Protein AF-A0A952WJ48-F1 (afdb_monomer_lite)

Foldseek 3Di:
DVQVVLLLLPLCVADVVVPGHSVNSVVLQQLCVLVVVLVVLVVLCPDPDPSNVVLVPDPCNVVVNVVSVVSCVVNQVQQADPVRDGHPHSDPDDSCVSCVSSVNNVVVVVCCVPPPPPDNDGSVCVVVDDPDPDPVVVVLVVVVVVLVVVVVCCVVVVPDDDPVVVVVSVVSVVCVVDPD

pLDDT: mean 85.59, std 11.85, range [45.38, 98.12]

Sequence (180 aa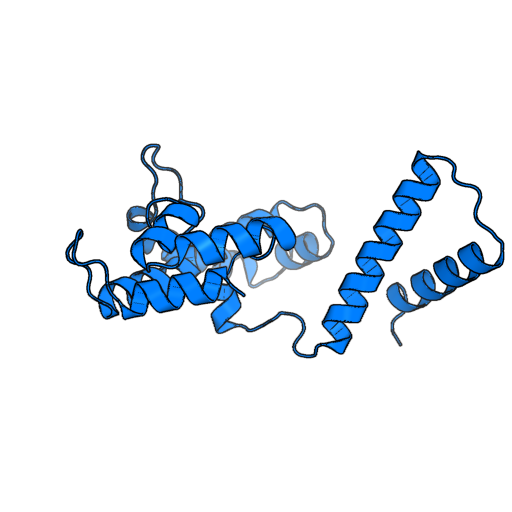):
MHDCALQAEYIRLGDSANGKTADDLADLYLEYEHVERYKRATTLVKQNSQWAKQLSNSRLRAPGEINNQTEFDRVKANYLDKNQRPRGQWYVGDGTTLARKVGREEEYFWFTSILHSSIHGGPFASRNGPPYPDAKNLLQVADALIRRLLVVVIKVDNLILSEQSTTMMNATVRDILNPN

Radius of gyration: 20.95 Å; chains: 1; bounding box: 47×57×36 Å

Secondary structure (DSSP, 8-state):
-HHHHHHHHHHHH-BGGGTB-HHHHHHHHHHHHHHHHHHHHHHHHHS-SHHHHHHHT-TTHHHHHHHHHHHHHHHGGGGB-TTSPBPSSSSSS-HHHHHHHTT-HHHHHHHHHHH-S-----HHHHHH--SSSSHHHHHHHHHHHHHHHHHHHHHHTT----HHHHHHHHHHHHHHHS--

Structure (mmCIF, N/CA/C/O backbone):
data_AF-A0A952WJ48-F1
#
_entry.id   AF-A0A952WJ48-F1
#
loop_
_atom_site.group_PDB
_atom_site.id
_atom_site.type_symbol
_atom_site.label_atom_id
_atom_site.label_alt_id
_atom_site.label_comp_id
_atom_site.label_asym_id
_atom_site.label_entity_id
_atom_site.label_seq_id
_atom_site.pdbx_PDB_ins_code
_atom_site.Cartn_x
_atom_site.Cartn_y
_atom_site.Cartn_z
_atom_site.occupancy
_atom_site.B_iso_or_equiv
_atom_site.auth_seq_id
_atom_site.auth_comp_id
_atom_site.auth_asym_id
_atom_site.auth_atom_id
_atom_site.pdbx_PDB_model_num
ATOM 1 N N . MET A 1 1 ? -0.208 6.652 8.404 1.00 59.56 1 MET A N 1
ATOM 2 C CA . MET A 1 1 ? -0.055 5.905 9.676 1.00 59.56 1 MET A CA 1
ATOM 3 C C . MET A 1 1 ? -1.395 5.439 10.231 1.00 59.56 1 MET A C 1
ATOM 5 O O . MET A 1 1 ? -1.490 4.263 10.538 1.00 59.56 1 MET A O 1
ATOM 9 N N . HIS A 1 2 ? -2.428 6.291 10.290 1.00 78.25 2 HIS A N 1
ATOM 10 C CA . HIS A 1 2 ? -3.760 5.893 10.775 1.00 78.25 2 HIS A CA 1
ATOM 11 C C . HIS A 1 2 ? -4.372 4.698 10.011 1.00 78.25 2 HIS A C 1
ATOM 13 O O . HIS A 1 2 ? -4.864 3.766 10.631 1.00 78.25 2 HIS A O 1
ATOM 19 N N . ASP A 1 3 ? -4.256 4.658 8.677 1.00 83.31 3 ASP A N 1
ATOM 20 C CA . ASP A 1 3 ? -4.734 3.526 7.861 1.00 83.31 3 ASP A CA 1
ATOM 21 C C . ASP A 1 3 ? -4.058 2.189 8.239 1.00 83.31 3 ASP A C 1
ATOM 23 O O . ASP A 1 3 ? -4.737 1.188 8.446 1.00 83.31 3 ASP A O 1
ATOM 27 N N . CYS A 1 4 ? -2.734 2.175 8.455 1.00 86.12 4 CYS A N 1
ATOM 28 C CA . CYS A 1 4 ? -2.033 0.979 8.942 1.00 86.12 4 CYS A CA 1
ATOM 29 C C . CYS A 1 4 ? -2.549 0.522 10.315 1.00 86.12 4 CYS A C 1
ATOM 31 O O . CYS A 1 4 ? -2.663 -0.677 10.553 1.00 86.12 4 CYS A O 1
ATOM 33 N N . ALA A 1 5 ? -2.838 1.469 11.216 1.00 87.19 5 ALA A N 1
ATOM 34 C CA . ALA A 1 5 ? -3.335 1.164 12.555 1.00 87.19 5 ALA A CA 1
ATOM 35 C C . ALA A 1 5 ? -4.733 0.531 12.501 1.00 87.19 5 ALA A C 1
ATOM 37 O O . ALA A 1 5 ? -4.950 -0.501 13.132 1.00 87.19 5 ALA A O 1
ATOM 38 N N . LEU A 1 6 ? -5.638 1.077 11.678 1.00 91.12 6 LEU A N 1
ATOM 39 C CA . LEU A 1 6 ? -6.963 0.491 11.449 1.00 91.12 6 LEU A CA 1
ATOM 40 C C . LEU A 1 6 ? -6.873 -0.921 10.867 1.00 91.12 6 LEU A C 1
ATOM 42 O O . LEU A 1 6 ? -7.586 -1.818 11.307 1.00 91.12 6 LEU A O 1
ATOM 46 N N . GLN A 1 7 ? -5.986 -1.132 9.893 1.00 93.06 7 GLN A N 1
ATOM 47 C CA . GLN A 1 7 ? -5.781 -2.449 9.292 1.00 93.06 7 GLN A CA 1
ATOM 48 C C . GLN A 1 7 ? -5.237 -3.456 10.311 1.00 93.06 7 GLN A C 1
ATOM 50 O O . GLN A 1 7 ? -5.737 -4.576 10.377 1.00 93.06 7 GLN A O 1
ATOM 55 N N . ALA A 1 8 ? -4.268 -3.060 11.140 1.00 93.00 8 ALA A N 1
ATOM 56 C CA . ALA A 1 8 ? -3.727 -3.913 12.196 1.00 93.00 8 ALA A CA 1
ATOM 57 C C . ALA A 1 8 ? -4.779 -4.247 13.266 1.00 93.00 8 ALA A C 1
ATOM 59 O O . ALA A 1 8 ? -4.878 -5.396 13.696 1.00 93.00 8 ALA A O 1
ATOM 60 N N . GLU A 1 9 ? -5.590 -3.268 13.675 1.00 95.12 9 GLU A N 1
ATOM 61 C CA . GLU A 1 9 ? -6.674 -3.488 14.634 1.00 95.12 9 GLU A CA 1
ATOM 62 C C . GLU A 1 9 ? -7.754 -4.409 14.055 1.00 95.12 9 GLU A C 1
ATOM 64 O O . GLU A 1 9 ? -8.219 -5.308 14.752 1.00 95.12 9 GLU A O 1
ATOM 69 N N . TYR A 1 10 ? -8.078 -4.263 12.769 1.00 95.94 10 TYR A N 1
ATOM 70 C CA . TYR A 1 10 ? -9.012 -5.146 12.077 1.00 95.94 10 TYR A CA 1
ATOM 71 C C . TYR A 1 10 ? -8.503 -6.587 11.983 1.00 95.94 10 TYR A C 1
ATOM 73 O O . TYR A 1 10 ? -9.245 -7.511 12.305 1.00 95.94 10 TYR A O 1
ATOM 81 N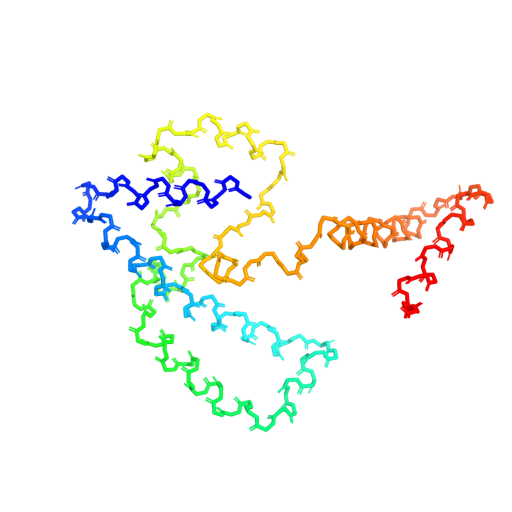 N . ILE A 1 11 ? -7.229 -6.785 11.620 1.00 96.06 11 ILE A N 1
ATOM 82 C CA . ILE A 1 11 ? -6.591 -8.111 11.638 1.00 96.06 11 ILE A CA 1
ATOM 83 C C . ILE A 1 11 ? -6.683 -8.706 13.044 1.00 96.06 11 ILE A C 1
ATOM 85 O O . ILE A 1 11 ? -7.164 -9.820 13.207 1.00 96.06 11 ILE A O 1
ATOM 89 N N . ARG A 1 12 ? -6.294 -7.947 14.075 1.00 97.44 12 ARG A N 1
ATOM 90 C CA . ARG A 1 12 ? -6.311 -8.412 15.470 1.00 97.44 12 ARG A CA 1
ATOM 91 C C . ARG A 1 12 ? -7.708 -8.820 15.945 1.00 97.44 12 ARG A C 1
ATOM 93 O O . ARG A 1 12 ? -7.828 -9.774 16.709 1.00 97.44 12 ARG A O 1
ATOM 100 N N . LEU A 1 13 ? -8.739 -8.068 15.562 1.00 96.56 13 LEU A N 1
ATOM 101 C CA . LEU A 1 13 ? -10.119 -8.319 15.983 1.00 96.56 13 LEU A CA 1
ATOM 102 C C . LEU A 1 13 ? -10.779 -9.476 15.221 1.00 96.56 13 LEU A C 1
ATOM 104 O O . LEU A 1 13 ? -11.722 -10.071 15.744 1.00 96.56 13 LEU A O 1
ATOM 108 N N . GLY A 1 14 ? -10.294 -9.811 14.024 1.00 95.25 14 GLY A N 1
ATOM 109 C CA . GLY A 1 14 ? -10.992 -10.732 13.133 1.00 95.25 14 GLY A CA 1
ATOM 110 C C . GLY A 1 14 ? -12.232 -10.093 12.495 1.00 95.25 14 GLY A C 1
ATOM 111 O O . GLY A 1 14 ? -12.575 -8.934 12.731 1.00 95.25 14 GLY A O 1
ATOM 112 N N . ASP A 1 15 ? -12.934 -10.869 11.674 1.00 95.06 15 ASP A N 1
ATOM 113 C CA . ASP A 1 15 ? -14.193 -10.467 11.043 1.00 95.06 15 ASP A CA 1
ATOM 114 C C . ASP A 1 15 ? -15.227 -11.577 11.218 1.00 95.06 15 ASP A C 1
ATOM 116 O O . ASP A 1 15 ? -15.556 -12.313 10.283 1.00 95.06 15 ASP A O 1
ATOM 120 N N . SER A 1 16 ? -15.740 -11.703 12.446 1.00 91.50 16 SER A N 1
ATOM 121 C CA . SER A 1 16 ? -16.716 -12.730 12.833 1.00 91.50 16 SER A CA 1
ATOM 122 C C . SER A 1 16 ? -17.961 -12.728 11.946 1.00 91.50 16 SER A C 1
ATOM 124 O O . SER A 1 16 ? -18.519 -13.788 11.679 1.00 91.50 16 SER A O 1
ATOM 126 N N . ALA A 1 17 ? -18.363 -11.561 11.429 1.00 90.81 17 ALA A N 1
ATOM 127 C CA . ALA A 1 17 ? -19.486 -11.435 10.500 1.00 90.81 17 ALA A CA 1
ATOM 128 C C . ALA A 1 17 ? -19.271 -12.215 9.188 1.00 90.81 17 ALA A C 1
ATOM 130 O O . ALA A 1 17 ? -20.238 -12.677 8.590 1.00 90.81 17 ALA A O 1
ATOM 131 N N . ASN A 1 18 ? -18.015 -12.391 8.766 1.00 91.81 18 ASN A N 1
ATOM 132 C CA . ASN A 1 18 ? -17.628 -13.171 7.588 1.00 91.81 18 ASN A CA 1
ATOM 133 C C . ASN A 1 18 ? -16.855 -14.453 7.953 1.00 91.81 18 ASN A C 1
ATOM 135 O O . ASN A 1 18 ? -16.250 -15.074 7.078 1.00 91.81 18 ASN A O 1
ATOM 139 N N . GLY A 1 19 ? -16.851 -14.842 9.234 1.00 94.75 19 GLY A N 1
ATOM 140 C CA . GLY A 1 19 ? -16.174 -16.044 9.722 1.00 94.75 19 GLY A CA 1
ATOM 141 C C . GLY A 1 19 ? -14.655 -16.043 9.528 1.00 94.75 19 GLY A C 1
ATOM 142 O O . GLY A 1 19 ? -14.076 -17.114 9.380 1.00 94.75 19 GLY A O 1
ATOM 143 N N . LYS A 1 20 ? -14.009 -14.869 9.481 1.00 96.44 20 LYS A N 1
ATOM 144 C CA . LYS A 1 20 ? -12.549 -14.761 9.332 1.00 96.44 20 LYS A CA 1
ATOM 145 C C . LYS A 1 20 ? -11.883 -14.550 10.683 1.00 96.44 20 LYS A C 1
ATOM 147 O O . LYS A 1 20 ? -12.231 -13.619 11.412 1.00 96.44 20 LYS A O 1
ATOM 152 N N . THR A 1 21 ? -10.919 -15.404 10.997 1.00 97.50 21 THR A N 1
ATOM 153 C CA . THR A 1 21 ? -10.057 -15.270 12.175 1.00 97.50 21 THR A CA 1
ATOM 154 C C . THR A 1 21 ? -8.986 -14.199 11.961 1.00 97.50 21 THR A C 1
ATOM 156 O O . THR A 1 21 ? -8.826 -13.673 10.857 1.00 97.50 21 THR A O 1
ATOM 159 N N . ALA A 1 22 ? -8.239 -13.869 13.016 1.00 95.88 22 ALA A N 1
ATOM 160 C CA . ALA A 1 22 ? -7.099 -12.966 12.900 1.00 95.88 22 ALA A CA 1
ATOM 161 C C . ALA A 1 22 ? -6.023 -13.511 11.948 1.00 95.88 22 ALA A C 1
ATOM 163 O O . ALA A 1 22 ? -5.499 -12.755 11.132 1.00 95.88 22 ALA A O 1
ATOM 164 N N . ASP A 1 23 ? -5.759 -14.818 11.997 1.00 97.12 23 ASP A N 1
ATOM 165 C CA . ASP A 1 23 ? -4.779 -15.476 11.129 1.00 97.12 23 ASP A CA 1
ATOM 166 C C . ASP A 1 23 ? -5.227 -15.435 9.662 1.00 97.12 23 ASP A C 1
ATOM 168 O O . ASP A 1 23 ? -4.452 -15.033 8.797 1.00 97.12 23 ASP A O 1
ATOM 172 N N . ASP A 1 24 ? -6.511 -15.704 9.380 1.00 96.75 24 ASP A N 1
ATOM 173 C CA . ASP A 1 24 ? -7.051 -15.590 8.015 1.00 96.75 24 ASP A CA 1
ATOM 174 C C . ASP A 1 24 ? -6.884 -14.173 7.442 1.00 96.75 24 ASP A C 1
ATOM 176 O O . ASP A 1 24 ? -6.603 -13.990 6.254 1.00 96.75 24 ASP A O 1
ATOM 180 N N . LEU A 1 25 ? -7.115 -13.146 8.269 1.00 95.88 25 LEU A N 1
ATOM 181 C CA . LEU A 1 25 ? -6.963 -11.753 7.851 1.00 95.88 25 LEU A CA 1
ATOM 182 C C . LEU A 1 25 ? -5.489 -11.367 7.696 1.00 95.88 25 LEU A C 1
ATOM 184 O O . LEU A 1 25 ? -5.168 -10.605 6.783 1.00 95.88 25 LEU A O 1
ATOM 188 N N . ALA A 1 26 ? -4.604 -11.884 8.548 1.00 95.06 26 ALA A N 1
ATOM 189 C CA . ALA A 1 26 ? -3.166 -11.685 8.428 1.00 95.06 26 ALA A CA 1
ATOM 190 C C . ALA A 1 26 ? -2.630 -12.303 7.128 1.00 95.06 26 ALA A C 1
ATOM 192 O O . ALA A 1 26 ? -1.894 -11.637 6.399 1.00 95.06 26 ALA A O 1
ATOM 193 N N . ASP A 1 27 ? -3.070 -13.511 6.777 1.00 95.81 27 ASP A N 1
ATOM 194 C CA . ASP A 1 27 ? -2.706 -14.159 5.515 1.00 95.81 27 ASP A CA 1
ATOM 195 C C . ASP A 1 27 ? -3.218 -13.361 4.313 1.00 95.81 27 ASP A C 1
ATOM 197 O O . ASP A 1 27 ? -2.449 -13.046 3.403 1.00 95.81 27 ASP A O 1
ATOM 201 N N . LEU A 1 28 ? -4.482 -12.918 4.340 1.00 95.38 28 LEU A N 1
ATOM 202 C CA . LEU A 1 28 ? -5.029 -12.041 3.297 1.00 95.38 28 LEU A CA 1
ATOM 203 C C . LEU A 1 28 ? -4.266 -10.717 3.178 1.00 95.38 28 LEU A C 1
ATOM 205 O O . LEU A 1 28 ? -4.128 -10.190 2.070 1.00 95.38 28 LEU A O 1
ATOM 209 N N . TYR A 1 29 ? -3.796 -10.159 4.291 1.00 95.44 29 TYR A N 1
ATOM 210 C CA . TYR A 1 29 ? -2.979 -8.953 4.292 1.00 95.44 29 TYR A CA 1
ATOM 211 C C . TYR A 1 29 ? -1.622 -9.199 3.629 1.00 95.44 29 TYR A C 1
ATOM 213 O O . TYR A 1 29 ? -1.213 -8.427 2.762 1.00 95.44 29 TYR A O 1
ATOM 221 N N . LEU A 1 30 ? -0.940 -10.283 3.999 1.00 94.81 30 LEU A N 1
ATOM 222 C CA . LEU A 1 30 ? 0.381 -10.625 3.473 1.00 94.81 30 LEU A CA 1
ATOM 223 C C . LEU A 1 30 ? 0.326 -11.006 1.990 1.00 94.81 30 LEU A C 1
ATOM 225 O O . LEU A 1 30 ? 1.128 -10.508 1.199 1.00 94.81 30 LEU A O 1
ATOM 229 N N . GLU A 1 31 ? -0.650 -11.815 1.579 1.00 96.25 31 GLU A N 1
ATOM 230 C CA . GLU A 1 31 ? -0.832 -12.203 0.176 1.00 96.25 31 GLU A CA 1
ATOM 231 C C . GLU A 1 31 ? -1.118 -10.998 -0.733 1.00 96.25 31 GLU A C 1
ATOM 233 O O . GLU A 1 31 ? -0.714 -10.978 -1.903 1.00 96.25 31 GLU A O 1
ATOM 238 N N . TYR A 1 32 ? -1.735 -9.940 -0.197 1.00 96.12 32 TYR A N 1
ATOM 239 C CA . TYR A 1 32 ? -1.985 -8.717 -0.953 1.00 96.12 32 TYR A CA 1
ATOM 240 C C . TYR A 1 32 ? -0.691 -7.995 -1.373 1.00 96.12 32 TYR A C 1
ATOM 242 O O . TYR A 1 32 ? -0.709 -7.243 -2.353 1.00 96.12 32 TYR A O 1
ATOM 250 N N . GLU A 1 33 ? 0.456 -8.274 -0.734 1.00 95.44 33 GLU A N 1
ATOM 251 C CA . GLU A 1 33 ? 1.772 -7.769 -1.166 1.00 95.44 33 GLU A CA 1
ATOM 252 C C . GLU A 1 33 ? 2.047 -8.109 -2.640 1.00 95.44 33 GLU A C 1
ATOM 254 O O . GLU A 1 33 ? 2.592 -7.287 -3.384 1.00 95.44 33 GLU A O 1
ATOM 259 N N . HIS A 1 34 ? 1.626 -9.292 -3.100 1.00 96.12 34 HIS A N 1
ATOM 260 C CA . HIS A 1 34 ? 1.810 -9.715 -4.490 1.00 96.12 34 HIS A CA 1
ATOM 261 C C . HIS A 1 34 ? 0.989 -8.860 -5.463 1.00 96.12 34 HIS A C 1
ATOM 263 O O . HIS A 1 34 ? 1.482 -8.486 -6.532 1.00 96.12 34 HIS A O 1
ATOM 269 N N . VAL A 1 35 ? -0.227 -8.466 -5.070 1.00 95.50 35 VAL A N 1
ATOM 270 C CA . VAL A 1 35 ? -1.076 -7.552 -5.849 1.00 95.50 35 VAL A CA 1
ATOM 271 C C . VAL A 1 35 ? -0.447 -6.161 -5.923 1.00 95.50 35 VAL A C 1
ATOM 273 O O . VAL A 1 35 ? -0.371 -5.575 -7.009 1.00 95.50 35 VAL A O 1
ATOM 276 N N . GLU A 1 36 ? 0.047 -5.633 -4.801 1.00 93.50 36 GLU A N 1
ATOM 277 C CA . GLU A 1 36 ? 0.729 -4.333 -4.767 1.00 93.50 36 GLU A CA 1
ATOM 278 C C . GLU A 1 36 ? 1.991 -4.326 -5.628 1.00 93.50 36 GLU A C 1
ATOM 280 O O . GLU A 1 36 ? 2.213 -3.396 -6.412 1.00 93.50 36 GLU A O 1
ATOM 285 N N . ARG A 1 37 ? 2.805 -5.380 -5.513 1.00 92.50 37 ARG A N 1
ATOM 286 C CA . ARG A 1 37 ? 4.043 -5.543 -6.276 1.00 92.50 37 ARG A CA 1
ATOM 287 C C . ARG A 1 37 ? 3.760 -5.574 -7.774 1.00 92.50 37 ARG A C 1
ATOM 289 O O . ARG A 1 37 ? 4.411 -4.841 -8.521 1.00 92.50 37 ARG A O 1
ATOM 296 N N . TYR A 1 38 ? 2.762 -6.348 -8.201 1.00 94.31 38 TYR A N 1
ATOM 297 C CA . TYR A 1 38 ? 2.345 -6.423 -9.601 1.00 94.31 38 TYR A CA 1
ATOM 298 C C . TYR A 1 38 ? 1.879 -5.066 -10.146 1.00 94.31 38 TYR A C 1
ATOM 300 O O . TYR A 1 38 ? 2.370 -4.596 -11.180 1.00 94.31 38 TYR A O 1
ATOM 308 N N . LYS A 1 39 ? 0.974 -4.392 -9.421 1.00 92.75 39 LYS A N 1
ATOM 309 C CA . LYS A 1 39 ? 0.469 -3.063 -9.799 1.00 92.75 39 LYS A CA 1
ATOM 310 C C . LYS A 1 39 ? 1.598 -2.044 -9.898 1.00 92.75 39 LYS A C 1
ATOM 312 O O . LYS A 1 39 ? 1.659 -1.288 -10.868 1.00 92.75 39 LYS A O 1
ATOM 317 N N . ARG A 1 40 ? 2.512 -2.031 -8.926 1.00 90.25 40 ARG A N 1
ATOM 318 C CA . ARG A 1 40 ? 3.642 -1.098 -8.918 1.00 90.25 40 ARG A CA 1
ATOM 319 C C . ARG A 1 40 ? 4.600 -1.356 -10.071 1.00 90.25 40 ARG A C 1
ATOM 321 O O . ARG A 1 40 ? 4.958 -0.401 -10.752 1.00 90.25 40 ARG A O 1
ATOM 328 N N . ALA A 1 41 ? 4.988 -2.609 -10.310 1.00 90.75 41 ALA A N 1
ATOM 329 C CA . ALA A 1 41 ? 5.869 -2.963 -11.422 1.00 90.75 41 ALA A CA 1
ATOM 330 C C . ALA A 1 41 ? 5.262 -2.521 -12.763 1.00 90.75 41 ALA A C 1
ATOM 332 O O . ALA A 1 41 ? 5.911 -1.824 -13.542 1.00 90.75 41 ALA A O 1
ATOM 333 N N . THR A 1 42 ? 3.978 -2.823 -12.973 1.00 90.56 42 THR A N 1
ATOM 334 C CA . THR A 1 42 ? 3.238 -2.432 -14.180 1.00 90.56 42 THR A CA 1
ATOM 335 C C . THR A 1 42 ? 3.184 -0.914 -14.356 1.00 90.56 42 THR A C 1
ATOM 337 O O . THR A 1 42 ? 3.358 -0.414 -15.466 1.00 90.56 42 THR A O 1
ATOM 340 N N . THR A 1 43 ? 2.949 -0.165 -13.277 1.00 90.75 43 THR A N 1
ATOM 341 C CA . THR A 1 43 ? 2.919 1.303 -13.318 1.00 90.75 43 THR A CA 1
ATOM 342 C C . THR A 1 43 ? 4.299 1.885 -13.602 1.00 90.75 43 THR A C 1
ATOM 344 O O . THR A 1 43 ? 4.417 2.737 -14.477 1.00 90.75 43 THR A O 1
ATOM 347 N N . LEU A 1 44 ? 5.345 1.418 -12.913 1.00 88.69 44 LEU A N 1
ATOM 348 C CA . LEU A 1 44 ? 6.708 1.933 -13.070 1.00 88.69 44 LEU A CA 1
ATOM 349 C C . LEU A 1 44 ? 7.227 1.752 -14.497 1.00 88.69 44 LEU A C 1
ATOM 351 O O . LEU A 1 44 ? 7.787 2.689 -15.054 1.00 88.69 44 LEU A O 1
ATOM 355 N N . VAL A 1 45 ? 6.996 0.591 -15.115 1.00 87.31 45 VAL A N 1
ATOM 356 C CA . VAL A 1 45 ? 7.455 0.312 -16.489 1.00 87.31 45 VAL A CA 1
ATOM 357 C C . VAL A 1 45 ? 6.738 1.185 -17.529 1.00 87.31 45 VAL A C 1
ATOM 359 O O . VAL A 1 45 ? 7.315 1.502 -18.565 1.00 87.31 45 VAL A O 1
ATOM 362 N N . LYS A 1 46 ? 5.501 1.621 -17.255 1.00 89.62 46 LYS A N 1
ATOM 363 C CA . LYS A 1 46 ? 4.728 2.502 -18.151 1.00 89.62 46 LYS A CA 1
ATOM 364 C C . LYS A 1 46 ? 5.135 3.974 -18.069 1.00 89.62 46 LYS A C 1
ATOM 366 O O . LYS A 1 46 ? 4.712 4.765 -18.909 1.00 89.62 46 LYS A O 1
ATOM 371 N N . GLN A 1 47 ? 5.910 4.370 -17.061 1.00 90.75 47 GLN A N 1
ATOM 372 C CA . GLN A 1 47 ? 6.324 5.762 -16.907 1.00 90.75 47 GLN A CA 1
ATOM 373 C C . GLN A 1 47 ? 7.447 6.119 -17.884 1.00 90.75 47 GLN A C 1
ATOM 375 O O . GLN A 1 47 ? 8.384 5.356 -18.087 1.00 90.75 47 GLN A O 1
ATOM 380 N N . ASN A 1 48 ? 7.421 7.338 -18.426 1.00 89.38 48 ASN A N 1
ATOM 381 C CA . ASN A 1 48 ? 8.560 7.889 -19.162 1.00 89.38 48 ASN A CA 1
ATOM 382 C C . ASN A 1 48 ? 9.597 8.480 -18.189 1.00 89.38 48 ASN A C 1
ATOM 384 O O . ASN A 1 48 ? 9.842 9.685 -18.175 1.00 89.38 48 ASN A O 1
ATOM 388 N N . SER A 1 49 ? 10.167 7.637 -17.325 1.00 88.94 49 SER A N 1
ATOM 389 C CA . SER A 1 49 ? 11.172 8.032 -16.332 1.00 88.94 49 SER A CA 1
ATOM 390 C C . SER A 1 49 ? 12.516 7.345 -16.587 1.00 88.94 49 SER A C 1
ATOM 392 O O . SER A 1 49 ? 12.596 6.306 -17.245 1.00 88.94 49 SER A O 1
ATOM 394 N N . GLN A 1 50 ? 13.603 7.917 -16.062 1.00 86.06 50 GLN A N 1
ATOM 395 C CA . GLN A 1 50 ? 14.930 7.295 -16.134 1.00 86.06 50 GLN A CA 1
ATOM 396 C C . GLN A 1 50 ? 14.944 5.917 -15.456 1.00 86.06 50 GLN A C 1
ATOM 398 O O . GLN A 1 50 ? 15.521 4.974 -15.994 1.00 86.06 50 GLN A O 1
ATOM 403 N N . TRP A 1 51 ? 14.242 5.783 -14.330 1.00 84.31 51 TRP A N 1
ATOM 404 C CA . TRP A 1 51 ? 14.072 4.516 -13.623 1.00 84.31 51 TRP A CA 1
ATOM 405 C C . TRP A 1 51 ? 13.366 3.467 -14.480 1.00 84.31 51 TRP A C 1
ATOM 407 O O . TRP A 1 51 ? 13.837 2.337 -14.572 1.00 84.31 51 TRP A O 1
ATOM 417 N N . ALA A 1 52 ? 12.286 3.841 -15.172 1.00 89.94 52 ALA A N 1
ATOM 418 C CA . ALA A 1 52 ? 11.579 2.938 -16.076 1.00 89.94 52 ALA A CA 1
ATOM 419 C C . ALA A 1 52 ? 12.480 2.449 -17.221 1.00 89.94 52 ALA A C 1
ATOM 421 O O . ALA A 1 52 ? 12.460 1.265 -17.559 1.00 89.94 52 ALA A O 1
ATOM 422 N N . LYS A 1 53 ? 13.323 3.332 -17.777 1.00 90.81 53 LYS A N 1
ATOM 423 C CA . LYS A 1 53 ? 14.312 2.978 -18.811 1.00 90.81 53 LYS A CA 1
ATOM 424 C C . LYS A 1 53 ? 15.373 2.010 -18.279 1.00 90.81 53 LYS A C 1
ATOM 426 O O . LYS A 1 53 ? 15.673 1.018 -18.935 1.00 90.81 53 LYS A O 1
ATOM 431 N N . GLN A 1 54 ? 15.910 2.259 -17.084 1.00 89.62 54 GLN A N 1
ATOM 432 C CA . GLN A 1 54 ? 16.885 1.366 -16.445 1.00 89.62 54 GLN A CA 1
ATOM 433 C C . GLN A 1 54 ? 16.286 -0.009 -16.131 1.00 89.62 54 GLN A C 1
ATOM 435 O O . GLN A 1 54 ? 16.884 -1.027 -16.472 1.00 89.62 54 GLN A O 1
ATOM 440 N N . LEU A 1 55 ? 15.083 -0.046 -15.549 1.00 87.69 55 LEU A N 1
ATOM 441 C CA . LEU A 1 55 ? 14.350 -1.288 -15.288 1.00 87.69 55 LEU A CA 1
ATOM 442 C C . LEU A 1 55 ? 14.064 -2.050 -16.584 1.00 87.69 55 LEU A C 1
ATOM 444 O O . LEU A 1 55 ? 14.250 -3.264 -16.634 1.00 87.69 55 LEU A O 1
ATOM 448 N N . SER A 1 56 ? 13.681 -1.335 -17.646 1.00 88.31 56 SER A N 1
ATOM 449 C CA . SER A 1 56 ? 13.398 -1.929 -18.956 1.00 88.31 56 SER A CA 1
ATOM 450 C C . SER A 1 56 ? 14.603 -2.644 -19.566 1.00 88.31 56 SER A C 1
ATOM 452 O O . SER A 1 56 ? 14.408 -3.636 -20.264 1.00 88.31 56 SER A O 1
ATOM 454 N N . ASN A 1 57 ? 15.815 -2.165 -19.269 1.00 91.38 57 ASN A N 1
ATOM 455 C CA . ASN A 1 57 ? 17.086 -2.709 -19.750 1.00 91.38 57 ASN A CA 1
ATOM 456 C C . ASN A 1 57 ? 17.736 -3.709 -18.774 1.00 91.38 57 ASN A C 1
ATOM 458 O O . ASN A 1 57 ? 18.825 -4.220 -19.044 1.00 91.38 57 ASN A O 1
ATOM 462 N N . SER A 1 58 ? 17.112 -3.984 -17.626 1.00 92.81 58 SER A N 1
ATOM 463 C CA . SER A 1 58 ? 17.652 -4.925 -16.646 1.00 92.81 58 SER A CA 1
ATOM 464 C C . SER A 1 58 ? 17.625 -6.355 -17.183 1.00 92.81 58 SER A C 1
ATOM 466 O O . SER A 1 58 ? 16.589 -6.843 -17.635 1.00 92.81 58 SER A O 1
ATOM 468 N N . ARG A 1 59 ? 18.736 -7.086 -17.031 1.00 96.06 59 ARG A N 1
ATOM 469 C CA . ARG A 1 59 ? 18.804 -8.528 -17.345 1.00 96.06 59 ARG A CA 1
ATOM 470 C C . ARG A 1 59 ? 17.839 -9.365 -16.498 1.00 96.06 59 ARG A C 1
ATOM 472 O O . ARG A 1 59 ? 17.456 -10.455 -16.903 1.00 96.06 59 ARG A O 1
ATOM 479 N N . LEU A 1 60 ? 17.432 -8.847 -15.337 1.00 94.44 60 LEU A N 1
ATOM 480 C CA . LEU A 1 60 ? 16.497 -9.505 -14.422 1.00 94.44 60 LEU A CA 1
ATOM 481 C C . LEU A 1 60 ? 15.028 -9.207 -14.743 1.00 94.44 60 LEU A C 1
ATOM 483 O O . LEU A 1 60 ? 14.145 -9.735 -14.070 1.00 94.44 60 LEU A O 1
ATOM 487 N N . ARG A 1 61 ? 14.744 -8.370 -15.750 1.00 92.00 61 ARG A N 1
ATOM 488 C CA . ARG A 1 61 ? 13.378 -7.947 -16.069 1.00 92.00 61 ARG A CA 1
ATOM 489 C C . ARG A 1 61 ? 12.479 -9.126 -16.420 1.00 92.00 61 ARG A C 1
ATOM 491 O O . ARG A 1 61 ? 11.489 -9.340 -15.737 1.00 92.00 61 ARG A O 1
ATOM 498 N N . ALA A 1 62 ? 12.832 -9.887 -17.455 1.00 94.00 62 ALA A N 1
ATOM 499 C CA . ALA A 1 62 ? 12.010 -10.996 -17.936 1.00 94.00 62 ALA A CA 1
ATOM 500 C C . ALA A 1 62 ? 11.704 -12.040 -16.839 1.00 94.00 62 ALA A C 1
ATOM 502 O O . ALA A 1 62 ? 10.525 -12.304 -16.602 1.00 94.00 62 ALA A O 1
ATOM 503 N N . PRO A 1 63 ? 12.697 -12.589 -16.102 1.00 95.38 63 PRO A N 1
ATOM 504 C CA . PRO A 1 63 ? 12.393 -13.530 -15.022 1.00 95.38 63 PRO A CA 1
ATOM 505 C C . PRO A 1 63 ? 11.607 -12.877 -13.872 1.00 95.38 63 PRO A C 1
ATOM 507 O O . PRO A 1 63 ? 10.720 -13.510 -13.301 1.00 95.38 63 PRO A O 1
ATOM 510 N N . GLY A 1 64 ? 11.874 -11.605 -13.554 1.00 94.12 64 GLY A N 1
ATOM 511 C CA . GLY A 1 64 ? 11.142 -10.872 -12.519 1.00 94.12 64 GLY A CA 1
ATOM 512 C C . GLY A 1 64 ? 9.672 -10.619 -12.873 1.00 94.12 64 GLY A C 1
ATOM 513 O O . GLY A 1 64 ? 8.803 -10.764 -12.015 1.00 94.12 64 GLY A O 1
ATOM 514 N N . GLU A 1 65 ? 9.379 -10.273 -14.128 1.00 94.94 65 GLU A N 1
ATOM 515 C CA . GLU A 1 65 ? 8.014 -10.085 -14.634 1.00 94.94 65 GLU A CA 1
ATOM 516 C C . GLU A 1 65 ? 7.231 -11.403 -14.620 1.00 94.94 65 GLU A C 1
ATOM 518 O O . GLU A 1 65 ? 6.100 -11.418 -14.135 1.00 94.94 65 GLU A O 1
ATOM 523 N N . ILE A 1 66 ? 7.846 -12.513 -15.049 1.00 96.44 66 ILE A N 1
ATOM 524 C CA . ILE A 1 66 ? 7.230 -13.851 -15.001 1.00 96.44 66 ILE A CA 1
ATOM 525 C C . ILE A 1 66 ? 6.884 -14.240 -13.561 1.00 96.44 66 ILE A C 1
ATOM 527 O O . ILE A 1 66 ? 5.754 -14.646 -13.284 1.00 96.44 66 ILE A O 1
ATOM 531 N N . ASN A 1 67 ? 7.829 -14.081 -12.631 1.00 96.69 67 ASN A N 1
ATOM 532 C CA . ASN A 1 67 ? 7.602 -14.410 -11.226 1.00 96.69 67 ASN A CA 1
ATOM 533 C C . ASN A 1 67 ? 6.498 -13.537 -10.606 1.00 96.69 67 ASN A C 1
ATOM 535 O O . ASN A 1 67 ? 5.598 -14.044 -9.942 1.00 96.69 67 ASN A O 1
ATOM 539 N N . ASN A 1 68 ? 6.526 -12.225 -10.863 1.00 95.50 68 ASN A N 1
ATOM 540 C CA . ASN A 1 68 ? 5.500 -11.308 -10.362 1.00 95.50 68 ASN A CA 1
ATOM 541 C C . ASN A 1 68 ? 4.109 -11.623 -10.928 1.00 95.50 68 ASN A C 1
ATOM 543 O O . ASN A 1 68 ? 3.131 -11.546 -10.190 1.00 95.50 68 ASN A O 1
ATOM 547 N N . GLN A 1 69 ? 4.016 -11.966 -12.216 1.00 97.06 69 GLN A N 1
ATOM 548 C CA . GLN A 1 69 ? 2.758 -12.358 -12.850 1.00 97.06 69 GLN A CA 1
ATOM 549 C C . GLN A 1 69 ? 2.233 -13.675 -12.262 1.00 97.06 69 GLN A C 1
ATOM 551 O O . GLN A 1 69 ? 1.053 -13.760 -11.942 1.00 97.06 69 GLN A O 1
ATOM 556 N N . THR A 1 70 ? 3.113 -14.657 -12.047 1.00 98.12 70 THR A N 1
ATOM 557 C CA . THR A 1 70 ? 2.758 -15.965 -11.468 1.00 98.12 70 THR A CA 1
ATOM 558 C C . THR A 1 70 ? 2.160 -15.817 -10.068 1.00 98.12 70 THR A C 1
ATOM 560 O O . THR A 1 70 ? 1.066 -16.317 -9.809 1.00 98.12 70 THR A O 1
ATOM 563 N N . GLU A 1 71 ? 2.825 -15.073 -9.179 1.00 97.81 71 GLU A N 1
ATOM 564 C CA . GLU A 1 71 ? 2.308 -14.839 -7.824 1.00 97.81 71 GLU A CA 1
ATOM 565 C C . GLU A 1 71 ? 1.024 -14.005 -7.822 1.00 97.81 71 GLU A C 1
ATOM 567 O O . GLU A 1 71 ? 0.110 -14.267 -7.041 1.00 97.81 71 GLU A O 1
ATOM 572 N N . PHE A 1 72 ? 0.916 -13.020 -8.717 1.00 97.19 72 PHE A N 1
ATOM 573 C CA . PHE A 1 72 ? -0.317 -12.255 -8.871 1.00 97.19 72 PHE A CA 1
ATOM 574 C C . PHE A 1 72 ? -1.481 -13.149 -9.308 1.00 97.19 72 PHE A C 1
ATOM 576 O O . PHE A 1 72 ? -2.553 -13.089 -8.708 1.00 97.19 72 PHE A O 1
ATOM 583 N N . ASP A 1 73 ? -1.282 -13.998 -10.315 1.00 97.56 73 ASP A N 1
ATOM 584 C CA . ASP A 1 73 ? -2.323 -14.890 -10.824 1.00 97.56 73 ASP A CA 1
ATOM 585 C C . ASP A 1 73 ? -2.782 -15.916 -9.786 1.00 97.56 73 ASP A C 1
ATOM 587 O O . ASP A 1 73 ? -3.975 -16.227 -9.750 1.00 97.56 73 ASP A O 1
ATOM 591 N N . ARG A 1 74 ? -1.875 -16.367 -8.909 1.00 97.81 74 ARG A N 1
ATOM 592 C CA . ARG A 1 74 ? -2.185 -17.254 -7.780 1.00 97.81 74 ARG A CA 1
ATOM 593 C C . ARG A 1 74 ? -3.188 -16.629 -6.807 1.00 97.81 74 ARG A C 1
ATOM 595 O O . ARG A 1 74 ? -4.104 -17.319 -6.369 1.00 97.81 74 ARG A O 1
ATOM 602 N N . VAL A 1 75 ? -3.034 -15.342 -6.478 1.00 97.31 75 VAL A N 1
ATOM 603 C CA . VAL A 1 75 ? -3.813 -14.698 -5.399 1.00 97.31 75 VAL A CA 1
ATOM 604 C C . VAL A 1 75 ? -4.940 -13.781 -5.886 1.00 97.31 75 VAL A C 1
ATOM 606 O O . VAL A 1 75 ? -5.858 -13.477 -5.124 1.00 97.31 75 VAL A O 1
ATOM 609 N N . LYS A 1 76 ? -4.914 -13.320 -7.147 1.00 95.81 76 LYS A N 1
ATOM 610 C CA . LYS A 1 76 ? -5.783 -12.227 -7.634 1.00 95.81 76 LYS A CA 1
ATOM 611 C C . LYS A 1 76 ? -7.275 -12.462 -7.418 1.00 95.81 76 LYS A C 1
ATOM 613 O O . LYS A 1 76 ? -7.985 -11.489 -7.180 1.00 95.81 76 LYS A O 1
ATOM 618 N N . ALA A 1 77 ? -7.741 -13.713 -7.482 1.00 96.31 77 ALA A N 1
ATOM 619 C CA . ALA A 1 77 ? -9.155 -14.064 -7.346 1.00 96.31 77 ALA A CA 1
ATOM 620 C C . ALA A 1 77 ? -9.748 -13.595 -6.004 1.00 96.31 77 ALA A C 1
ATOM 622 O O . ALA A 1 77 ? -10.880 -13.115 -5.969 1.00 96.31 77 ALA A O 1
ATOM 623 N N . ASN A 1 78 ? -8.951 -13.617 -4.929 1.00 94.88 78 ASN A N 1
ATOM 624 C CA . ASN A 1 78 ? -9.356 -13.161 -3.594 1.00 94.88 78 ASN A CA 1
ATOM 625 C C . ASN A 1 78 ? -9.551 -11.633 -3.522 1.00 94.88 78 ASN A C 1
ATOM 627 O O . ASN A 1 78 ? -10.232 -11.111 -2.632 1.00 94.88 78 ASN A O 1
ATOM 631 N N . TYR A 1 79 ? -8.982 -10.900 -4.482 1.00 95.88 79 TYR A N 1
ATOM 632 C CA . TYR A 1 79 ? -8.904 -9.441 -4.488 1.00 95.88 79 TYR A CA 1
ATOM 633 C C . TYR A 1 79 ? -9.679 -8.787 -5.627 1.00 95.88 79 TYR A C 1
ATOM 635 O O . TYR A 1 79 ? -9.454 -7.612 -5.908 1.00 95.88 79 TYR A O 1
ATOM 643 N N . LEU A 1 80 ? -10.591 -9.499 -6.290 1.00 94.12 80 LEU A N 1
ATOM 644 C CA . LEU A 1 80 ? -11.437 -8.909 -7.328 1.00 94.12 80 LEU A CA 1
ATOM 645 C C . LEU A 1 80 ? -12.641 -8.167 -6.727 1.00 94.12 80 LEU A C 1
ATOM 647 O O . LEU A 1 80 ? -13.185 -8.545 -5.689 1.00 94.12 80 LEU A O 1
ATOM 651 N N . ASP A 1 81 ? -13.036 -7.065 -7.355 1.00 92.50 81 ASP A N 1
ATOM 652 C CA . ASP A 1 81 ? -14.298 -6.381 -7.088 1.00 92.50 81 ASP A CA 1
ATOM 653 C C . ASP A 1 81 ? -15.459 -7.048 -7.850 1.00 92.50 81 ASP A C 1
ATOM 655 O O . ASP A 1 81 ? -15.283 -8.007 -8.607 1.00 92.50 81 ASP A O 1
ATOM 659 N N . LYS A 1 82 ? -16.672 -6.507 -7.693 1.00 91.06 82 LYS A N 1
ATOM 660 C CA . LYS A 1 82 ? -17.870 -6.979 -8.410 1.00 91.06 82 LYS A CA 1
ATOM 661 C C . LYS A 1 82 ? -17.756 -6.921 -9.942 1.00 91.06 82 LYS A C 1
ATOM 663 O O . LYS A 1 82 ? -18.508 -7.599 -10.630 1.00 91.06 82 LYS A O 1
ATOM 668 N N . ASN A 1 83 ? -16.828 -6.123 -10.470 1.00 93.12 83 ASN A N 1
ATOM 669 C CA . ASN A 1 83 ? -16.568 -5.955 -11.897 1.00 93.12 83 ASN A CA 1
ATOM 670 C C . ASN A 1 83 ? -15.360 -6.784 -12.370 1.00 93.12 83 ASN A C 1
ATOM 672 O O . ASN A 1 83 ? -14.837 -6.516 -13.453 1.00 93.12 83 ASN A O 1
ATOM 676 N N . GLN A 1 84 ? -14.891 -7.750 -11.570 1.00 92.25 84 GLN A N 1
ATOM 677 C CA . GLN A 1 84 ? -13.710 -8.572 -11.861 1.00 92.25 84 GLN A CA 1
ATOM 678 C C . GLN A 1 84 ? -12.413 -7.754 -12.009 1.00 92.25 84 GLN A C 1
ATOM 680 O O . GLN A 1 84 ? -11.481 -8.157 -12.707 1.00 92.25 84 GLN A O 1
ATOM 685 N N . ARG A 1 85 ? -12.327 -6.592 -11.349 1.00 89.81 85 ARG A N 1
ATOM 686 C CA . ARG A 1 85 ? -11.126 -5.744 -11.326 1.00 89.81 85 ARG A CA 1
ATOM 687 C C . ARG A 1 85 ? -10.399 -5.885 -9.989 1.00 89.81 85 ARG A C 1
ATOM 689 O O . ARG A 1 85 ? -11.059 -5.930 -8.954 1.00 89.81 85 ARG A O 1
ATOM 696 N N . PRO A 1 86 ? -9.054 -5.896 -9.961 1.00 90.50 86 PRO A N 1
ATOM 697 C CA . PRO A 1 86 ? -8.315 -5.938 -8.701 1.00 90.50 86 PRO A CA 1
ATOM 698 C C . PRO A 1 86 ? -8.621 -4.722 -7.810 1.00 90.50 86 PRO A C 1
ATOM 700 O O . PRO A 1 86 ? -8.301 -3.586 -8.178 1.00 90.50 86 PRO A O 1
ATOM 703 N N . ARG A 1 87 ? -9.172 -4.959 -6.614 1.00 91.94 87 ARG A N 1
ATOM 704 C CA . ARG A 1 87 ? -9.472 -3.945 -5.587 1.00 91.94 87 ARG A CA 1
ATOM 705 C C . ARG A 1 87 ? -8.234 -3.133 -5.228 1.00 91.94 87 ARG A C 1
ATOM 707 O O . ARG A 1 87 ? -7.113 -3.622 -5.331 1.00 91.94 87 ARG A O 1
ATOM 714 N N . GLY A 1 88 ? -8.435 -1.883 -4.811 1.00 90.06 88 GLY A N 1
ATOM 715 C CA . GLY A 1 88 ? -7.366 -0.989 -4.345 1.00 90.06 88 GLY A CA 1
ATOM 716 C C . GLY A 1 88 ? -6.779 -1.360 -2.978 1.00 90.06 88 GLY A C 1
ATOM 717 O O . GLY A 1 88 ? -5.677 -0.919 -2.667 1.00 90.06 88 GLY A O 1
ATOM 718 N N . GLN A 1 89 ? -7.462 -2.216 -2.215 1.00 92.50 89 GLN A N 1
ATOM 719 C CA . GLN A 1 89 ? -7.083 -2.661 -0.872 1.00 92.50 89 GLN A CA 1
ATOM 720 C C . GLN A 1 89 ? -7.387 -4.152 -0.659 1.00 92.50 89 GLN A C 1
ATOM 722 O O . GLN A 1 89 ? -8.155 -4.751 -1.419 1.00 92.50 89 GLN A O 1
ATOM 727 N N . TRP A 1 90 ? -6.783 -4.739 0.377 1.00 94.50 90 TRP A N 1
ATOM 728 C CA . TRP A 1 90 ? -6.900 -6.167 0.692 1.00 94.50 90 TRP A CA 1
ATOM 729 C C . TRP A 1 90 ? -8.273 -6.532 1.279 1.00 94.50 90 TRP A C 1
ATOM 731 O O . TRP A 1 90 ? -8.851 -7.560 0.919 1.00 94.50 90 TRP A O 1
ATOM 741 N N . TYR A 1 91 ? -8.837 -5.653 2.111 1.00 92.94 91 TYR A N 1
ATOM 742 C CA . TYR A 1 91 ? -10.149 -5.816 2.733 1.00 92.94 91 TYR A CA 1
ATOM 743 C C . TYR A 1 91 ? -11.306 -5.410 1.799 1.00 92.94 91 TYR A C 1
ATOM 745 O O . TYR A 1 91 ? -11.123 -4.763 0.764 1.00 92.94 91 TYR A O 1
ATOM 753 N N . VAL A 1 92 ? -12.523 -5.824 2.157 1.00 90.94 92 VAL A N 1
ATOM 754 C CA . VAL A 1 92 ? -13.766 -5.476 1.447 1.00 90.94 92 VAL A CA 1
ATOM 755 C C . VAL A 1 92 ? -14.349 -4.185 2.026 1.00 90.94 92 VAL A C 1
ATOM 757 O O . VAL A 1 92 ? -14.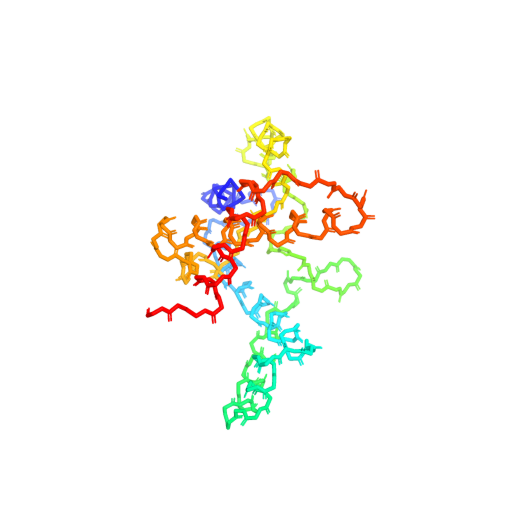350 -4.002 3.240 1.00 90.94 92 VAL A O 1
ATOM 760 N N . GLY A 1 93 ? -14.885 -3.317 1.167 1.00 91.25 93 GLY A N 1
ATOM 761 C CA . GLY A 1 93 ? -15.426 -2.013 1.558 1.00 91.25 93 GLY A CA 1
ATOM 762 C C . GLY A 1 93 ? -14.428 -0.896 1.284 1.00 91.25 93 GLY A C 1
ATOM 763 O O . GLY A 1 93 ? -13.715 -0.963 0.287 1.00 91.25 93 GLY A O 1
ATOM 764 N N . ASP A 1 94 ? -14.400 0.110 2.151 1.00 91.31 94 ASP A N 1
ATOM 765 C CA . ASP A 1 94 ? -13.511 1.277 2.132 1.00 91.31 94 ASP A CA 1
ATOM 766 C C . ASP A 1 94 ? -12.974 1.584 3.543 1.00 91.31 94 ASP A C 1
ATOM 768 O O . ASP A 1 94 ? -13.309 0.895 4.511 1.00 91.31 94 ASP A O 1
ATOM 772 N N . GLY A 1 95 ? -12.116 2.602 3.667 1.00 90.38 95 GLY A N 1
ATOM 773 C CA . GLY A 1 95 ? -11.514 2.976 4.951 1.00 90.38 95 GLY A CA 1
ATOM 774 C C . GLY A 1 95 ? -12.544 3.350 6.022 1.00 90.38 95 GLY A C 1
ATOM 775 O O . GLY A 1 95 ? -12.358 3.002 7.186 1.00 90.38 95 GLY A O 1
ATOM 776 N N . THR A 1 96 ? -13.664 3.968 5.637 1.00 92.75 96 THR A N 1
ATOM 777 C CA . THR A 1 96 ? -14.782 4.262 6.549 1.00 92.75 96 THR A CA 1
ATOM 778 C C . THR A 1 96 ? -15.424 2.978 7.070 1.00 92.75 96 THR A C 1
ATOM 780 O O . THR A 1 96 ? -15.661 2.839 8.269 1.00 92.75 96 THR A O 1
ATOM 783 N N . THR A 1 97 ? -15.663 2.006 6.188 1.00 93.69 97 THR A N 1
ATOM 784 C CA . THR A 1 97 ? -16.203 0.690 6.552 1.00 93.69 97 THR A CA 1
ATOM 785 C C . THR A 1 97 ? -15.267 -0.030 7.518 1.00 93.69 97 THR A C 1
ATOM 787 O O . THR A 1 97 ? -15.726 -0.572 8.523 1.00 93.69 97 THR A O 1
ATOM 790 N N . LEU A 1 98 ? -13.959 -0.001 7.248 1.00 93.94 98 LEU A N 1
ATOM 791 C CA . LEU A 1 98 ? -12.945 -0.579 8.126 1.00 93.94 98 LEU A CA 1
ATOM 792 C C . LEU A 1 98 ? -12.948 0.099 9.503 1.00 93.94 98 LEU A C 1
ATOM 794 O O . LEU A 1 98 ? -13.017 -0.587 10.519 1.00 93.94 98 LEU A O 1
ATOM 798 N N . ALA A 1 99 ? -12.945 1.435 9.537 1.00 94.75 99 ALA A N 1
ATOM 799 C CA . ALA A 1 99 ? -12.976 2.217 10.770 1.00 94.75 99 ALA A CA 1
ATOM 800 C C . ALA A 1 99 ? -14.218 1.913 11.615 1.00 94.75 99 ALA A C 1
ATOM 802 O O . ALA A 1 99 ? -14.112 1.735 12.828 1.00 94.75 99 ALA A O 1
ATOM 803 N N . ARG A 1 100 ? -15.386 1.771 10.978 1.00 95.81 100 ARG A N 1
ATOM 804 C CA . ARG A 1 100 ? -16.618 1.365 11.662 1.00 95.81 100 ARG A CA 1
ATOM 805 C C . ARG A 1 100 ? -16.510 -0.038 12.251 1.00 95.81 100 ARG A C 1
ATOM 807 O O . ARG A 1 100 ? -16.891 -0.233 13.401 1.00 95.81 100 ARG A O 1
ATOM 814 N N . LYS A 1 101 ? -15.959 -1.000 11.500 1.00 94.75 101 LYS A N 1
ATOM 815 C CA . LYS A 1 101 ? -15.769 -2.380 11.980 1.00 94.75 101 LYS A CA 1
ATOM 816 C C . LYS A 1 101 ? -14.888 -2.464 13.228 1.00 94.75 101 LYS A C 1
ATOM 818 O O . LYS A 1 101 ? -15.123 -3.332 14.059 1.00 94.75 101 LYS A O 1
ATOM 823 N N . VAL A 1 102 ? -13.909 -1.570 13.370 1.00 95.75 102 VAL A N 1
ATOM 824 C CA . VAL A 1 102 ? -13.010 -1.533 14.537 1.00 95.75 102 VAL A CA 1
ATOM 825 C C . VAL A 1 102 ? -13.433 -0.523 15.615 1.00 95.75 102 VAL A C 1
ATOM 827 O O . VAL A 1 102 ? -12.721 -0.353 16.597 1.00 95.75 102 VAL A O 1
ATOM 830 N N . GLY A 1 103 ? -14.576 0.156 15.458 1.00 95.88 103 GLY A N 1
ATOM 831 C CA . GLY A 1 103 ? -15.074 1.131 16.438 1.00 95.88 103 GLY A CA 1
ATOM 832 C C . GLY A 1 103 ? -14.299 2.457 16.486 1.00 95.88 103 GLY A C 1
ATOM 833 O O . GLY A 1 103 ? -14.286 3.120 17.518 1.00 95.88 103 GLY A O 1
ATOM 834 N N . ARG A 1 104 ? -13.650 2.849 15.382 1.00 95.25 104 ARG A N 1
ATOM 835 C CA . ARG A 1 104 ? -12.778 4.038 15.254 1.00 95.25 104 ARG A CA 1
ATOM 836 C C . ARG A 1 104 ? -13.290 5.049 14.219 1.00 95.25 104 ARG A C 1
ATOM 838 O O . ARG A 1 104 ? -12.513 5.819 13.662 1.00 95.25 104 ARG A O 1
ATOM 845 N N . GLU A 1 105 ? -14.580 5.019 13.889 1.00 95.69 105 GLU A N 1
ATOM 846 C CA . GLU A 1 105 ? -15.149 5.830 12.799 1.00 95.69 105 GLU A CA 1
ATOM 847 C C . GLU A 1 105 ? -14.979 7.344 13.030 1.00 95.69 105 GLU A C 1
ATOM 849 O O . GLU A 1 105 ? -14.558 8.058 12.121 1.00 95.69 105 GLU A O 1
ATOM 854 N N . GLU A 1 106 ? -15.219 7.833 14.249 1.00 94.12 106 GLU A N 1
ATOM 855 C CA . GLU A 1 106 ? -15.040 9.254 14.589 1.00 94.12 106 GLU A CA 1
ATOM 856 C C . GLU A 1 106 ? -13.573 9.695 14.486 1.00 94.12 106 GLU A C 1
ATOM 858 O O . GLU A 1 106 ? -13.270 10.724 13.878 1.00 94.12 106 GLU A O 1
ATOM 863 N N . GLU A 1 107 ? -12.655 8.883 15.021 1.00 90.44 107 GLU A N 1
ATOM 864 C CA . GLU A 1 107 ? -11.207 9.110 14.942 1.00 90.44 107 GLU A CA 1
ATOM 865 C C . GLU A 1 107 ? -10.752 9.164 13.473 1.00 90.44 107 GLU A C 1
ATOM 867 O O . GLU A 1 107 ? -10.040 10.084 13.062 1.00 90.44 107 GLU A O 1
ATOM 872 N N . TYR A 1 108 ? -11.254 8.244 12.645 1.00 90.31 108 TYR A N 1
ATOM 873 C CA . TYR A 1 108 ? -11.002 8.234 11.207 1.00 90.31 108 TYR A CA 1
ATOM 874 C C . TYR A 1 108 ? -11.471 9.517 10.513 1.00 90.31 108 TYR A C 1
ATOM 876 O O . TYR A 1 108 ? -10.710 10.096 9.730 1.00 90.31 108 TYR A O 1
ATOM 884 N N . PHE A 1 109 ? -12.684 9.996 10.794 1.00 90.25 109 PHE A N 1
ATOM 885 C CA . PHE A 1 109 ? -13.179 11.244 10.206 1.00 90.25 109 PHE A CA 1
ATOM 886 C C . PHE A 1 109 ? -12.365 12.459 10.652 1.00 90.25 109 PHE A C 1
ATOM 888 O O . PHE A 1 109 ? -12.022 13.305 9.822 1.00 90.25 109 PHE A O 1
ATOM 895 N N . TRP A 1 110 ? -11.977 12.512 11.928 1.00 88.25 110 TRP A N 1
ATOM 896 C CA . TRP A 1 110 ? -11.110 13.571 12.436 1.00 88.25 110 TRP A CA 1
ATOM 897 C C . TRP A 1 110 ? -9.768 13.597 11.692 1.00 88.25 110 TRP A C 1
ATOM 899 O O . TRP A 1 110 ? -9.408 14.618 11.101 1.00 88.25 110 TRP A O 1
ATOM 909 N N . PHE A 1 111 ? -9.068 12.461 11.604 1.00 82.69 111 PHE A N 1
ATOM 910 C CA . PHE A 1 111 ? -7.779 12.394 10.907 1.00 82.69 111 PHE A CA 1
ATOM 911 C C . PHE A 1 111 ? -7.883 12.677 9.408 1.00 82.69 111 PHE A C 1
ATOM 913 O O . PHE A 1 111 ? -7.043 13.397 8.864 1.00 82.69 111 PHE A O 1
ATOM 920 N N . THR A 1 112 ? -8.889 12.128 8.724 1.00 83.00 112 THR A N 1
ATOM 921 C CA . THR A 1 112 ? -9.052 12.336 7.274 1.00 83.00 112 THR A CA 1
ATOM 922 C C . THR A 1 112 ? -9.403 13.780 6.923 1.00 83.00 112 THR A C 1
ATOM 924 O O . THR A 1 112 ? -8.953 14.266 5.882 1.00 83.00 112 THR A O 1
ATOM 927 N N . SER A 1 113 ? -10.112 14.493 7.806 1.00 83.19 113 SER A N 1
ATOM 928 C CA . SER A 1 113 ? -10.400 15.922 7.630 1.00 83.19 113 SER A CA 1
ATOM 929 C C . SER A 1 113 ? -9.146 16.807 7.677 1.00 83.19 113 SER A C 1
ATOM 931 O O . SER A 1 113 ? -9.098 17.828 6.995 1.00 83.19 113 SER A O 1
ATOM 933 N N . ILE A 1 114 ? -8.114 16.396 8.426 1.00 79.06 114 ILE A N 1
ATOM 934 C CA . ILE A 1 114 ? -6.898 17.192 8.655 1.00 79.06 114 ILE A CA 1
ATOM 935 C C . ILE A 1 114 ? -5.772 16.792 7.701 1.00 79.06 114 ILE A C 1
ATOM 937 O O . ILE A 1 114 ? -5.106 17.649 7.124 1.00 79.06 114 ILE A O 1
ATOM 941 N N . LEU A 1 115 ? -5.521 15.490 7.550 1.00 72.81 115 LEU A N 1
ATOM 942 C CA . LEU A 1 115 ? -4.295 14.997 6.913 1.00 72.81 115 LEU A CA 1
ATOM 943 C C . LEU A 1 115 ? -4.425 14.776 5.402 1.00 72.81 115 LEU A C 1
ATOM 945 O O . LEU A 1 115 ? -3.412 14.526 4.747 1.00 72.81 115 LEU A O 1
ATOM 949 N N . HIS A 1 116 ? -5.644 14.884 4.853 1.00 64.50 116 HIS A N 1
ATOM 950 C CA . HIS A 1 116 ? -6.004 14.397 3.517 1.00 64.50 116 HIS A CA 1
ATOM 951 C C . HIS A 1 116 ? -5.635 12.908 3.316 1.00 64.50 116 HIS A C 1
AT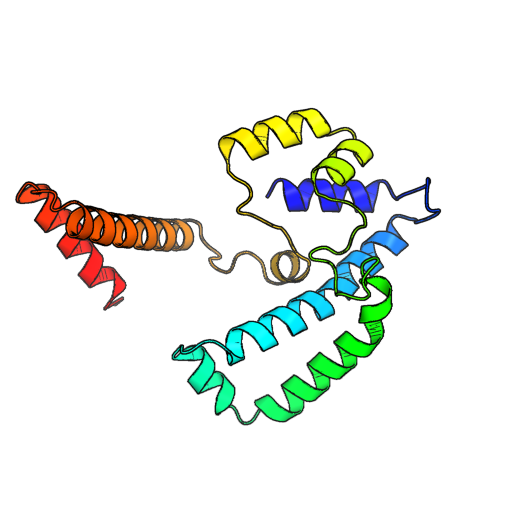OM 953 O O . HIS A 1 116 ? -4.799 12.317 3.995 1.00 64.50 116 HIS A O 1
ATOM 959 N N . SER A 1 117 ? -6.310 12.238 2.389 1.00 54.16 117 SER A N 1
ATOM 960 C CA . SER A 1 117 ? -6.295 10.777 2.181 1.00 54.16 117 SER A CA 1
ATOM 961 C C . SER A 1 117 ? -4.961 10.185 1.672 1.00 54.16 117 SER A C 1
ATOM 963 O O . SER A 1 117 ? -4.920 9.077 1.149 1.00 54.16 117 SER A O 1
ATOM 965 N N . SER A 1 118 ? -3.842 10.888 1.827 1.00 56.53 118 SER A N 1
ATOM 966 C CA . SER A 1 118 ? -2.616 10.660 1.054 1.00 56.53 118 SER A CA 1
ATOM 967 C C . SER A 1 118 ? -1.673 9.583 1.601 1.00 56.53 118 SER A C 1
ATOM 969 O O . SER A 1 118 ? -0.603 9.378 1.031 1.00 56.53 118 SER A O 1
ATOM 971 N N . ILE A 1 119 ? -2.012 8.889 2.693 1.00 58.81 119 ILE A N 1
ATOM 972 C CA . ILE A 1 119 ? -1.124 7.877 3.290 1.00 58.81 119 ILE A CA 1
ATOM 973 C C . ILE A 1 119 ? -1.866 6.553 3.445 1.00 58.81 119 ILE A C 1
ATOM 975 O O . ILE A 1 119 ? -2.288 6.187 4.544 1.00 58.81 119 ILE A O 1
ATOM 979 N N . HIS A 1 120 ? -1.987 5.838 2.328 1.00 70.50 120 HIS A N 1
ATOM 980 C CA . HIS A 1 120 ? -2.409 4.443 2.326 1.00 70.50 120 HIS A CA 1
ATOM 981 C C . HIS A 1 120 ? -1.274 3.542 2.810 1.00 70.50 120 HIS A C 1
ATOM 983 O O . HIS A 1 120 ? -0.142 3.614 2.321 1.00 70.50 120 HIS A O 1
ATOM 989 N N . GLY A 1 121 ? -1.588 2.715 3.800 1.00 75.31 121 GLY A N 1
ATOM 990 C CA . GLY A 1 121 ? -0.697 1.691 4.325 1.00 75.31 121 GLY A CA 1
ATOM 991 C C . GLY A 1 121 ? -0.906 0.378 3.594 1.00 75.31 121 GLY A C 1
ATOM 992 O O . GLY A 1 121 ? -2.034 -0.100 3.532 1.00 75.31 121 GLY A O 1
ATOM 993 N N . GLY A 1 122 ? 0.164 -0.209 3.065 1.00 84.19 122 GLY A N 1
ATOM 994 C CA . GLY A 1 122 ? 0.122 -1.498 2.378 1.00 84.19 122 GLY A CA 1
ATOM 995 C C . GLY A 1 122 ? 1.126 -2.492 2.958 1.00 84.19 122 GLY A C 1
ATOM 996 O O . GLY A 1 122 ? 2.129 -2.053 3.535 1.00 84.19 122 GLY A O 1
ATOM 997 N N . PRO A 1 123 ? 0.911 -3.810 2.798 1.00 87.31 123 PRO A N 1
ATOM 998 C CA . PRO A 1 123 ? 1.849 -4.842 3.246 1.00 87.31 123 PRO A CA 1
ATOM 999 C C . PRO A 1 123 ? 3.266 -4.618 2.710 1.00 87.31 123 PRO A C 1
ATOM 1001 O O . PRO A 1 123 ? 4.235 -4.804 3.449 1.00 87.31 123 PRO A O 1
ATOM 1004 N N . PHE A 1 124 ? 3.415 -4.111 1.477 1.00 86.19 124 PHE A N 1
ATOM 1005 C CA . PHE A 1 124 ? 4.737 -3.761 0.964 1.00 86.19 124 PHE A CA 1
ATOM 1006 C C . PHE A 1 124 ? 5.415 -2.688 1.826 1.00 86.19 124 PHE A C 1
ATOM 1008 O O . PHE A 1 124 ? 6.597 -2.812 2.151 1.00 86.19 124 PHE A O 1
ATOM 1015 N N . ALA A 1 125 ? 4.699 -1.611 2.157 1.00 81.81 125 ALA A N 1
ATOM 1016 C CA . ALA A 1 125 ? 5.258 -0.499 2.924 1.00 81.81 125 ALA A CA 1
ATOM 1017 C C . ALA A 1 125 ? 5.585 -0.926 4.362 1.00 81.81 125 ALA A C 1
ATOM 1019 O O . ALA A 1 125 ? 6.636 -0.564 4.881 1.00 81.81 125 ALA A O 1
ATOM 1020 N N . SER A 1 126 ? 4.735 -1.754 4.973 1.00 82.75 126 SER A N 1
ATOM 1021 C CA . SER A 1 126 ? 4.977 -2.308 6.310 1.00 82.75 126 SER A CA 1
ATOM 1022 C C . SER A 1 126 ? 6.224 -3.193 6.354 1.00 82.75 126 SER A C 1
ATOM 1024 O O . SER A 1 126 ? 7.010 -3.095 7.291 1.00 82.75 126 SER A O 1
ATOM 1026 N N . ARG A 1 127 ? 6.444 -4.019 5.323 1.00 83.75 127 ARG A N 1
ATOM 1027 C CA . ARG A 1 127 ? 7.603 -4.921 5.243 1.00 83.75 127 ARG A CA 1
ATOM 1028 C C . ARG A 1 127 ? 8.923 -4.194 4.999 1.00 83.75 127 ARG A C 1
ATOM 1030 O O . ARG A 1 127 ? 9.944 -4.581 5.555 1.00 83.75 127 ARG A O 1
ATOM 1037 N N . ASN A 1 128 ? 8.916 -3.193 4.122 1.00 80.12 128 ASN A N 1
ATOM 1038 C CA . ASN A 1 128 ? 10.140 -2.510 3.691 1.00 80.12 128 ASN A CA 1
ATOM 1039 C C . ASN A 1 128 ? 10.450 -1.255 4.522 1.00 80.12 128 ASN A C 1
ATOM 1041 O O . ASN A 1 128 ? 11.521 -0.675 4.369 1.00 80.12 128 ASN A O 1
ATOM 1045 N N . GLY A 1 129 ? 9.529 -0.848 5.399 1.00 73.50 129 GLY A N 1
ATOM 1046 C CA . GLY A 1 129 ? 9.635 0.387 6.159 1.00 73.50 129 GLY A CA 1
ATOM 1047 C C . GLY A 1 129 ? 9.426 1.637 5.294 1.00 73.50 129 GLY A C 1
ATOM 1048 O O . GLY A 1 129 ? 9.129 1.551 4.094 1.00 73.50 129 GLY A O 1
ATOM 1049 N N . PRO A 1 130 ? 9.546 2.833 5.895 1.00 70.62 130 PRO A N 1
ATOM 1050 C CA . PRO A 1 130 ? 9.509 4.069 5.133 1.00 70.62 130 PRO A CA 1
ATOM 1051 C C . PRO A 1 130 ? 10.690 4.099 4.146 1.00 70.62 130 PRO A C 1
ATOM 1053 O O . PRO A 1 130 ? 11.810 3.759 4.526 1.00 70.62 130 PRO A O 1
ATOM 1056 N N . PRO A 1 131 ? 10.488 4.560 2.896 1.00 68.62 131 PRO A N 1
ATOM 1057 C CA . PRO A 1 131 ? 11.583 4.695 1.929 1.00 68.62 131 PRO A CA 1
ATOM 1058 C C . PRO A 1 131 ? 12.660 5.686 2.398 1.00 68.62 131 PRO A C 1
ATOM 1060 O O . PRO A 1 131 ? 13.780 5.668 1.897 1.00 68.62 131 PRO A O 1
ATOM 1063 N N . TYR A 1 132 ? 12.317 6.536 3.369 1.00 74.38 132 TYR A N 1
ATOM 1064 C CA . TYR A 1 132 ? 13.212 7.453 4.055 1.00 74.38 132 TYR A CA 1
ATOM 1065 C C . TYR A 1 132 ? 13.338 6.988 5.513 1.00 74.38 132 TYR A C 1
ATOM 1067 O O . TYR A 1 132 ? 12.426 7.241 6.302 1.00 74.38 132 TYR A O 1
ATOM 1075 N N . PRO A 1 133 ? 14.413 6.260 5.866 1.00 68.44 133 PRO A N 1
ATOM 1076 C CA . PRO A 1 133 ? 14.551 5.634 7.182 1.00 68.44 133 PRO A CA 1
ATOM 1077 C C . PRO A 1 133 ? 14.762 6.646 8.313 1.00 68.44 133 PRO A C 1
ATOM 1079 O O . PRO A 1 133 ? 14.520 6.323 9.472 1.00 68.44 133 PRO A O 1
ATOM 1082 N N . ASP A 1 134 ? 15.183 7.869 7.989 1.00 81.25 134 ASP A N 1
ATOM 1083 C CA . ASP A 1 134 ? 15.314 8.956 8.947 1.00 81.25 134 ASP A CA 1
ATOM 1084 C C . ASP A 1 134 ? 14.340 10.108 8.632 1.00 81.25 134 ASP A C 1
ATOM 1086 O O . ASP A 1 134 ? 13.971 10.381 7.483 1.00 81.25 134 ASP A O 1
ATOM 1090 N N . ALA A 1 135 ? 13.896 10.791 9.692 1.00 74.50 135 ALA A N 1
ATOM 1091 C CA . ALA A 1 135 ? 12.973 11.919 9.584 1.00 74.50 135 ALA A CA 1
ATOM 1092 C C . ALA A 1 135 ? 13.584 13.096 8.806 1.00 74.50 135 ALA A C 1
ATOM 1094 O O . ALA A 1 135 ? 12.856 13.878 8.196 1.00 74.50 135 ALA A O 1
ATOM 1095 N N . LYS A 1 136 ? 14.916 13.213 8.797 1.00 77.06 136 LYS A N 1
ATOM 1096 C CA . LYS A 1 136 ? 15.636 14.285 8.108 1.00 77.06 136 LYS A CA 1
ATOM 1097 C C . LYS A 1 136 ? 15.467 14.171 6.590 1.00 77.06 136 LYS A C 1
ATOM 1099 O O . LYS A 1 136 ? 15.116 15.158 5.955 1.00 77.06 136 LYS A O 1
ATOM 1104 N N . ASN A 1 137 ? 15.633 12.981 6.027 1.00 74.38 137 ASN A N 1
ATOM 1105 C CA . ASN A 1 137 ? 15.485 12.683 4.607 1.00 74.38 137 ASN A CA 1
ATOM 1106 C C . ASN A 1 137 ? 14.030 12.855 4.171 1.00 74.38 137 ASN A C 1
ATOM 1108 O O . ASN A 1 137 ? 13.769 13.407 3.104 1.00 74.38 137 ASN A O 1
ATOM 1112 N N . LEU A 1 138 ? 13.071 12.454 5.015 1.00 73.12 138 LEU A N 1
ATOM 1113 C CA . LEU A 1 138 ? 11.654 12.706 4.750 1.00 73.12 138 LEU A CA 1
ATOM 1114 C C . LEU A 1 138 ? 11.359 14.212 4.680 1.00 73.12 138 LEU A C 1
ATOM 1116 O O . LEU A 1 138 ? 10.702 14.662 3.742 1.00 73.12 138 LEU A O 1
ATOM 1120 N N . LEU A 1 139 ? 11.868 14.990 5.641 1.00 72.25 139 LEU A N 1
ATOM 1121 C CA . LEU A 1 139 ? 11.718 16.447 5.651 1.00 72.25 139 LEU A CA 1
ATOM 1122 C C . LEU A 1 139 ? 12.398 17.097 4.442 1.00 72.25 139 LEU A C 1
ATOM 1124 O O . LEU A 1 139 ? 11.806 17.980 3.832 1.00 72.25 139 LEU A O 1
ATOM 1128 N N . GLN A 1 140 ? 13.586 16.634 4.048 1.00 75.19 140 GLN A N 1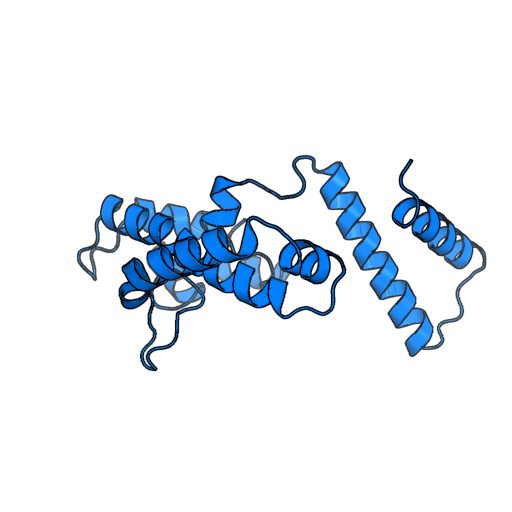
ATOM 1129 C CA . GLN A 1 140 ? 14.284 17.125 2.854 1.00 75.19 140 GLN A CA 1
ATOM 1130 C C . GLN A 1 140 ? 13.483 16.869 1.573 1.00 75.19 140 GLN A C 1
ATOM 1132 O O . GLN A 1 140 ? 13.382 17.747 0.719 1.00 75.19 140 GLN A O 1
ATOM 1137 N N . VAL A 1 141 ? 12.870 15.692 1.439 1.00 72.44 141 VAL A N 1
ATOM 1138 C CA . VAL A 1 141 ? 12.028 15.359 0.280 1.00 72.44 141 VAL A CA 1
ATOM 1139 C C . VAL A 1 141 ? 10.738 16.175 0.284 1.00 72.44 141 VAL A C 1
ATOM 1141 O O . VAL A 1 141 ? 10.338 16.686 -0.762 1.00 72.44 141 VAL A O 1
ATOM 1144 N N . ALA A 1 142 ? 10.095 16.330 1.444 1.00 73.38 142 ALA A N 1
ATOM 1145 C CA . ALA A 1 142 ? 8.897 17.153 1.582 1.00 73.38 142 ALA A CA 1
ATOM 1146 C C . ALA A 1 142 ? 9.184 18.623 1.231 1.00 73.38 142 ALA A C 1
ATOM 1148 O O . ALA A 1 142 ? 8.470 19.211 0.419 1.00 73.38 142 ALA A O 1
ATOM 1149 N N . ASP A 1 143 ? 10.266 19.184 1.771 1.00 76.25 143 ASP A N 1
ATOM 1150 C CA . ASP A 1 143 ? 10.734 20.541 1.476 1.00 76.25 143 ASP A CA 1
ATOM 1151 C C . ASP A 1 143 ? 11.048 20.708 -0.022 1.00 76.25 143 ASP A C 1
ATOM 1153 O O . ASP A 1 143 ? 10.570 21.649 -0.659 1.00 76.25 143 ASP A O 1
ATOM 1157 N N . ALA A 1 144 ? 11.734 19.738 -0.637 1.00 73.75 144 ALA A N 1
ATOM 1158 C CA . ALA A 1 144 ? 12.002 19.728 -2.074 1.00 73.75 144 ALA A CA 1
ATOM 1159 C C . ALA A 1 144 ? 10.724 19.744 -2.933 1.00 73.75 144 ALA A C 1
ATOM 1161 O O . ALA A 1 144 ? 10.658 20.450 -3.946 1.00 73.75 144 ALA A O 1
ATOM 1162 N N . LEU A 1 145 ? 9.698 18.979 -2.545 1.00 74.25 145 LEU A N 1
ATOM 1163 C CA . LEU A 1 145 ? 8.414 18.934 -3.249 1.00 74.25 145 LEU A CA 1
ATOM 1164 C C . LEU A 1 145 ? 7.628 20.240 -3.095 1.00 74.25 145 LEU A C 1
ATOM 1166 O O . LEU A 1 145 ? 7.149 20.774 -4.098 1.00 74.25 145 LEU A O 1
ATOM 1170 N N . ILE A 1 146 ? 7.544 20.782 -1.876 1.00 76.25 146 ILE A N 1
ATOM 1171 C CA . ILE A 1 146 ? 6.876 22.063 -1.596 1.00 76.25 146 ILE A CA 1
ATOM 1172 C C . ILE A 1 146 ? 7.525 23.182 -2.411 1.00 76.25 146 ILE A C 1
ATOM 1174 O O . ILE A 1 146 ? 6.831 23.963 -3.060 1.00 76.25 146 ILE A O 1
ATOM 1178 N N . ARG A 1 147 ? 8.858 23.228 -2.457 1.00 73.38 147 ARG A N 1
ATOM 1179 C CA . ARG A 1 147 ? 9.587 24.236 -3.239 1.00 73.38 147 ARG A CA 1
ATOM 1180 C C . ARG A 1 147 ? 9.347 24.105 -4.734 1.00 73.38 147 ARG A C 1
ATOM 1182 O O . ARG A 1 147 ? 9.172 25.116 -5.408 1.00 73.38 147 ARG A O 1
ATOM 1189 N N . ARG A 1 148 ? 9.286 22.881 -5.267 1.00 72.50 148 ARG A N 1
ATOM 1190 C CA . ARG A 1 148 ? 8.907 22.666 -6.674 1.00 72.50 148 ARG A CA 1
ATOM 1191 C C . ARG A 1 148 ? 7.499 23.176 -6.964 1.00 72.50 148 ARG A C 1
ATOM 1193 O O . ARG A 1 148 ? 7.310 23.835 -7.983 1.00 72.50 148 ARG A O 1
ATOM 1200 N N . LEU A 1 149 ? 6.540 22.908 -6.078 1.00 75.44 149 LEU A N 1
ATOM 1201 C CA . LEU A 1 149 ? 5.177 23.419 -6.214 1.00 75.44 149 LEU A CA 1
ATOM 1202 C C . LEU A 1 149 ? 5.154 24.951 -6.181 1.00 75.44 149 LEU A C 1
ATOM 1204 O O . LEU A 1 149 ? 4.543 25.560 -7.053 1.00 75.44 149 LEU A O 1
ATOM 1208 N N . LEU A 1 150 ? 5.877 25.569 -5.244 1.00 77.38 150 LEU A N 1
ATOM 1209 C CA . LEU A 1 150 ? 6.010 27.024 -5.157 1.00 77.38 150 LEU A CA 1
ATOM 1210 C C . LEU A 1 150 ? 6.560 27.615 -6.459 1.00 77.38 150 LEU A C 1
ATOM 1212 O O . LEU A 1 150 ? 5.964 28.541 -6.999 1.00 77.38 150 LEU A O 1
ATOM 1216 N N . VAL A 1 151 ? 7.632 27.043 -7.021 1.00 78.31 151 VAL A N 1
ATOM 1217 C CA . VAL A 1 151 ? 8.180 27.481 -8.318 1.00 78.31 151 VAL A CA 1
ATOM 1218 C C . VAL A 1 151 ? 7.129 27.410 -9.429 1.00 78.31 151 VAL A C 1
ATOM 1220 O O . VAL A 1 151 ? 7.087 28.300 -10.277 1.00 78.31 151 VAL A O 1
ATOM 1223 N N . VAL A 1 152 ? 6.288 26.371 -9.449 1.00 77.12 152 VAL A N 1
ATOM 1224 C CA . VAL A 1 152 ? 5.200 26.248 -10.432 1.00 77.12 152 VAL A CA 1
ATOM 1225 C C . VAL A 1 152 ? 4.140 27.327 -10.214 1.00 77.12 152 VAL A C 1
ATOM 1227 O O . VAL A 1 152 ? 3.818 28.025 -11.168 1.00 77.12 152 VAL A O 1
ATOM 1230 N N . VAL A 1 153 ? 3.654 27.511 -8.984 1.00 79.44 153 VAL A N 1
ATOM 1231 C CA . VAL A 1 153 ? 2.644 28.530 -8.635 1.00 79.44 153 VAL A CA 1
ATOM 1232 C C . VAL A 1 153 ? 3.132 29.929 -9.004 1.00 79.44 153 VAL A C 1
ATOM 1234 O O . VAL A 1 153 ? 2.453 30.651 -9.721 1.00 79.44 153 VAL A O 1
ATOM 1237 N N . ILE A 1 154 ? 4.359 30.280 -8.619 1.00 81.50 154 ILE A N 1
ATOM 1238 C CA . ILE A 1 154 ? 4.968 31.580 -8.929 1.00 81.50 154 ILE A CA 1
ATOM 1239 C C . ILE A 1 154 ? 5.029 31.830 -10.438 1.00 81.50 154 ILE A C 1
ATOM 1241 O O . ILE A 1 154 ? 4.741 32.937 -10.886 1.00 81.50 154 ILE A O 1
ATOM 1245 N N . LYS A 1 155 ? 5.385 30.807 -11.225 1.00 79.25 155 LYS A N 1
ATOM 1246 C CA . LYS A 1 155 ? 5.439 30.911 -12.690 1.00 79.25 155 LYS A CA 1
ATOM 1247 C C . LYS A 1 155 ? 4.057 31.022 -13.325 1.00 79.25 155 LYS A C 1
ATOM 1249 O O . LYS A 1 155 ? 3.907 31.775 -14.277 1.00 79.25 155 LYS A O 1
ATOM 1254 N N . VAL A 1 156 ? 3.085 30.249 -12.847 1.00 84.50 156 VAL A N 1
ATOM 1255 C CA . VAL A 1 156 ? 1.724 30.227 -13.405 1.00 84.50 156 VAL A CA 1
ATOM 1256 C C . VAL A 1 156 ? 0.988 31.525 -13.080 1.00 84.50 156 VAL A C 1
ATOM 1258 O O . VAL A 1 156 ? 0.397 32.127 -13.973 1.00 84.50 156 VAL A O 1
ATOM 1261 N N . ASP A 1 157 ? 1.099 31.996 -11.840 1.00 90.62 157 ASP A N 1
ATOM 1262 C CA . ASP A 1 157 ? 0.383 33.176 -11.348 1.00 90.62 157 ASP A CA 1
ATOM 1263 C C . ASP A 1 157 ? 1.180 34.481 -11.531 1.00 90.62 157 ASP A C 1
ATOM 1265 O O . ASP A 1 157 ? 0.730 35.550 -11.122 1.00 90.62 157 ASP A O 1
ATOM 1269 N N . ASN A 1 158 ? 2.365 34.415 -12.156 1.00 89.38 158 ASN A N 1
ATOM 1270 C CA . ASN A 1 158 ? 3.288 35.540 -12.356 1.00 89.38 158 ASN A CA 1
ATOM 1271 C C . ASN A 1 158 ? 3.586 36.325 -11.064 1.00 89.38 158 ASN A C 1
ATOM 1273 O O . ASN A 1 158 ? 3.641 37.558 -11.059 1.00 89.38 158 ASN A O 1
ATOM 1277 N N . LEU A 1 159 ? 3.779 35.613 -9.953 1.00 88.75 159 LEU A N 1
ATOM 1278 C CA . LEU A 1 159 ? 4.048 36.246 -8.665 1.00 88.75 159 LEU A CA 1
ATOM 1279 C C . LEU A 1 159 ? 5.438 36.889 -8.675 1.00 88.75 159 LEU A C 1
ATOM 1281 O O . LEU A 1 159 ? 6.449 36.226 -8.909 1.00 88.75 159 LEU A O 1
ATOM 1285 N N . ILE A 1 160 ? 5.499 38.185 -8.371 1.00 89.19 160 ILE A N 1
ATOM 1286 C CA . ILE A 1 160 ? 6.768 38.891 -8.197 1.00 89.19 160 ILE A CA 1
ATOM 1287 C C . ILE A 1 160 ? 7.271 38.613 -6.783 1.00 89.19 160 ILE A C 1
ATOM 1289 O O . ILE A 1 160 ? 6.679 39.043 -5.795 1.00 89.19 160 ILE A O 1
ATOM 1293 N N . LEU A 1 161 ? 8.374 37.878 -6.689 1.00 84.62 161 LEU A N 1
ATOM 1294 C CA . LEU A 1 161 ? 9.031 37.596 -5.421 1.00 84.62 161 LEU A CA 1
ATOM 1295 C C . LEU A 1 161 ? 10.011 38.701 -5.042 1.00 84.62 161 LEU A C 1
ATOM 1297 O O . LEU A 1 161 ? 10.651 39.307 -5.899 1.00 84.62 161 LEU A O 1
ATOM 1301 N N . SER A 1 162 ? 10.209 38.888 -3.738 1.00 90.25 162 SER A N 1
ATOM 1302 C CA . SER A 1 162 ? 11.344 39.666 -3.248 1.00 90.25 162 SER A CA 1
ATOM 1303 C C . SER A 1 162 ? 12.672 38.987 -3.604 1.00 90.25 162 SER A C 1
ATOM 1305 O O . SER A 1 162 ? 12.749 37.767 -3.796 1.00 90.25 162 SER A O 1
ATOM 1307 N N . GLU A 1 163 ? 13.749 39.769 -3.643 1.00 86.12 163 GLU A N 1
ATOM 1308 C CA . GLU A 1 163 ? 15.108 39.269 -3.884 1.00 86.12 163 GLU A CA 1
ATOM 1309 C C . GLU A 1 163 ? 15.518 38.201 -2.854 1.00 86.12 163 GLU A C 1
ATOM 1311 O O . GLU A 1 163 ? 16.080 37.161 -3.207 1.00 86.12 163 GLU A O 1
ATOM 1316 N N . GLN A 1 164 ? 15.138 38.397 -1.588 1.00 85.38 164 GLN A N 1
ATOM 1317 C CA . GLN A 1 164 ? 15.373 37.432 -0.513 1.00 85.38 164 GLN A CA 1
ATOM 1318 C C . GLN A 1 164 ? 14.626 36.109 -0.750 1.00 85.38 164 GLN A C 1
ATOM 1320 O O . GLN A 1 164 ? 15.215 35.036 -0.617 1.00 85.38 164 GLN A O 1
ATOM 1325 N N . SER A 1 165 ? 13.353 36.171 -1.159 1.00 80.44 165 SER A N 1
ATOM 1326 C CA . SER A 1 165 ? 12.548 34.976 -1.462 1.00 80.44 165 SER A CA 1
ATOM 1327 C C . SER A 1 165 ? 13.088 34.228 -2.682 1.00 80.44 165 SER A C 1
ATOM 1329 O O . SER A 1 165 ? 13.154 32.999 -2.687 1.00 80.44 165 SER A O 1
ATOM 1331 N N . THR A 1 166 ? 13.550 34.971 -3.691 1.00 80.56 166 THR A N 1
ATOM 1332 C CA . THR A 1 166 ? 14.189 34.423 -4.896 1.00 80.56 166 THR A CA 1
ATOM 1333 C C . THR A 1 166 ? 15.501 33.716 -4.555 1.00 80.56 166 THR A C 1
ATOM 1335 O O . THR A 1 166 ? 15.738 32.591 -4.996 1.00 80.56 166 THR A O 1
ATOM 1338 N N . THR A 1 167 ? 16.332 34.334 -3.714 1.00 80.56 167 THR A N 1
ATOM 1339 C CA . THR A 1 167 ? 17.601 33.760 -3.244 1.00 80.56 167 THR A CA 1
ATOM 1340 C C . THR A 1 167 ? 17.370 32.484 -2.439 1.00 80.56 167 THR A C 1
ATOM 1342 O O . THR A 1 167 ? 18.004 31.463 -2.707 1.00 80.56 167 THR A O 1
ATOM 1345 N N . MET A 1 168 ? 16.411 32.508 -1.509 1.00 78.12 168 MET A N 1
ATOM 1346 C CA . MET A 1 168 ? 16.048 31.345 -0.699 1.00 78.12 168 MET A CA 1
ATOM 1347 C C . MET A 1 168 ? 15.510 30.189 -1.552 1.00 78.12 168 MET A C 1
ATOM 1349 O O . MET A 1 168 ? 15.820 29.033 -1.273 1.00 78.12 168 MET A O 1
ATOM 1353 N N . MET A 1 169 ? 14.744 30.474 -2.610 1.00 75.94 169 MET A N 1
ATOM 1354 C CA . MET A 1 169 ? 14.302 29.439 -3.549 1.00 75.94 169 MET A CA 1
ATOM 1355 C C . MET A 1 169 ? 15.462 28.857 -4.368 1.00 75.94 169 MET A C 1
ATOM 1357 O O . MET A 1 169 ? 15.566 27.637 -4.504 1.00 75.94 169 MET A O 1
ATOM 1361 N N . ASN A 1 170 ? 16.341 29.709 -4.901 1.00 73.31 170 ASN A N 1
ATOM 1362 C CA . ASN A 1 170 ? 17.433 29.288 -5.784 1.00 73.31 170 ASN A CA 1
ATOM 1363 C C . ASN A 1 170 ? 18.524 28.491 -5.057 1.00 73.31 170 ASN A C 1
ATOM 1365 O O . ASN A 1 170 ? 19.067 27.547 -5.636 1.00 73.31 170 ASN A O 1
ATOM 1369 N N . ALA A 1 171 ? 18.827 28.835 -3.801 1.00 70.38 171 ALA A N 1
ATOM 1370 C CA . ALA A 1 171 ? 19.784 28.093 -2.981 1.00 70.38 171 ALA A CA 1
ATOM 1371 C C . ALA A 1 171 ? 19.369 26.619 -2.838 1.00 70.38 171 ALA A C 1
ATOM 1373 O O . ALA A 1 171 ? 20.178 25.718 -3.032 1.00 70.38 171 ALA A O 1
ATOM 1374 N N . THR A 1 172 ? 18.081 26.357 -2.622 1.00 61.72 172 THR A N 1
ATOM 1375 C CA . THR A 1 172 ? 17.600 24.993 -2.369 1.00 61.72 172 THR A CA 1
ATOM 1376 C C . THR A 1 172 ? 17.447 24.148 -3.633 1.00 61.72 172 THR A C 1
ATOM 1378 O O . THR A 1 172 ? 17.591 22.930 -3.580 1.00 61.72 172 THR A O 1
ATOM 1381 N N . VAL A 1 173 ? 17.209 24.766 -4.797 1.00 60.56 173 VAL A N 1
ATOM 1382 C CA . VAL A 1 173 ? 17.206 24.040 -6.082 1.00 60.56 173 VAL A CA 1
ATOM 1383 C C . VAL A 1 173 ? 18.594 23.466 -6.398 1.00 60.56 173 VAL A C 1
ATOM 1385 O O . VAL A 1 173 ? 18.676 22.373 -6.958 1.00 60.56 173 VAL A O 1
ATOM 1388 N N . ARG A 1 174 ? 19.681 24.154 -6.013 1.00 61.03 174 ARG A N 1
ATOM 1389 C CA . ARG A 1 174 ? 21.054 23.645 -6.184 1.00 61.03 174 ARG A CA 1
ATOM 1390 C C . ARG A 1 174 ? 21.331 22.409 -5.332 1.00 61.03 174 ARG A C 1
ATOM 1392 O O . ARG A 1 174 ? 21.838 21.434 -5.879 1.00 61.03 174 ARG A O 1
ATOM 1399 N N . ASP A 1 175 ? 20.946 22.429 -4.060 1.00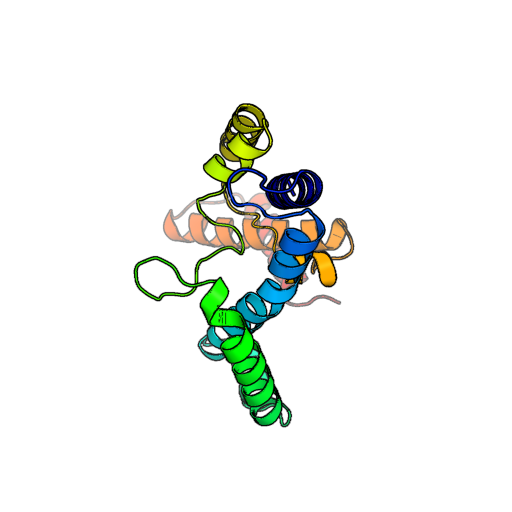 58.03 175 ASP A N 1
ATOM 1400 C CA . ASP A 1 175 ? 21.216 21.326 -3.124 1.00 58.03 175 ASP A CA 1
ATOM 1401 C C . ASP A 1 175 ? 20.455 20.038 -3.488 1.00 58.03 175 ASP A C 1
ATOM 1403 O O . ASP A 1 175 ? 20.935 18.935 -3.248 1.00 58.03 175 ASP A O 1
ATOM 1407 N N . ILE A 1 176 ? 19.283 20.162 -4.124 1.00 51.41 176 ILE A N 1
ATOM 1408 C CA . ILE A 1 176 ? 18.486 19.010 -4.583 1.00 51.41 176 ILE A CA 1
ATOM 1409 C C . ILE A 1 176 ? 19.051 18.399 -5.876 1.00 51.41 176 ILE A C 1
ATOM 1411 O O . ILE A 1 176 ? 18.922 17.195 -6.096 1.00 51.41 176 ILE A O 1
ATOM 1415 N N . LEU A 1 177 ? 19.623 19.218 -6.765 1.00 45.38 177 LEU A N 1
ATOM 1416 C CA . LEU A 1 177 ? 20.129 18.760 -8.066 1.00 45.38 177 LEU A CA 1
ATOM 1417 C C . LEU A 1 177 ? 21.578 18.265 -8.008 1.00 45.38 177 LEU A C 1
ATOM 1419 O O . LEU A 1 177 ? 21.961 17.472 -8.863 1.00 45.38 177 LEU A O 1
ATOM 1423 N N . ASN A 1 178 ? 22.347 18.698 -7.007 1.00 48.22 178 ASN A N 1
ATOM 1424 C CA . ASN A 1 178 ? 23.724 18.274 -6.762 1.00 48.22 178 ASN A CA 1
ATOM 1425 C C . ASN A 1 178 ? 23.911 17.915 -5.278 1.00 48.22 178 ASN A C 1
ATOM 1427 O O . ASN A 1 178 ? 24.546 18.678 -4.546 1.00 48.22 178 ASN A O 1
ATOM 1431 N N . PRO A 1 179 ? 23.347 16.790 -4.806 1.00 49.31 179 PRO A N 1
ATOM 1432 C CA . PRO A 1 179 ? 23.672 16.302 -3.476 1.00 49.31 179 PRO A CA 1
ATOM 1433 C C . PRO A 1 179 ? 25.162 15.923 -3.452 1.00 49.31 179 PRO A C 1
ATOM 1435 O O . PRO A 1 179 ? 25.598 15.117 -4.274 1.00 49.31 179 PRO A O 1
ATOM 1438 N N . ASN A 1 180 ? 25.934 16.554 -2.562 1.00 46.94 180 ASN A N 1
ATOM 1439 C CA . ASN A 1 180 ? 27.324 16.171 -2.282 1.00 46.94 180 ASN A CA 1
ATOM 1440 C C . ASN A 1 180 ? 27.405 14.766 -1.679 1.00 46.94 180 ASN A C 1
ATOM 1442 O O . ASN A 1 180 ? 26.513 14.433 -0.863 1.00 46.94 180 ASN A O 1
#